Protein AF-A0A0C2SSL0-F1 (afdb_monomer_lite)

Secondary structure (DSSP, 8-state):
----THHHHHHHHS-TTSSSSSHHHHHHHHHHHHHHHHHHHHHHHHHHHHTTT-GGGGHHHHHHHHHHHHHHHHHHHHHH-SSTTTTT-HHHHHHHHHHHHHHHHHHHHHHHHHHHHHTT-S---GGGHHHHHHHHHHHHHHHHHHHHHHHHHHHHHHHHHHHHHHHHHHHHTTSS-----

Radius of gyration: 24.69 Å; chains: 1; bounding box: 68×30×84 Å

pLDDT: mean 80.3, std 15.29, range [46.56, 95.75]

Organism: Amanita muscaria (strain Koide BX008) (NCBI:txid946122)

Structure (mmCIF, N/CA/C/O backbone):
data_AF-A0A0C2SSL0-F1
#
_entry.id   AF-A0A0C2SSL0-F1
#
loop_
_atom_site.group_PDB
_atom_site.id
_atom_site.type_symbol
_atom_site.label_atom_id
_atom_site.label_alt_id
_atom_site.label_comp_id
_atom_site.label_asym_id
_atom_site.label_entity_id
_atom_site.label_seq_id
_atom_site.pdbx_PDB_ins_code
_atom_site.Cartn_x
_atom_site.Cartn_y
_atom_site.Cartn_z
_atom_site.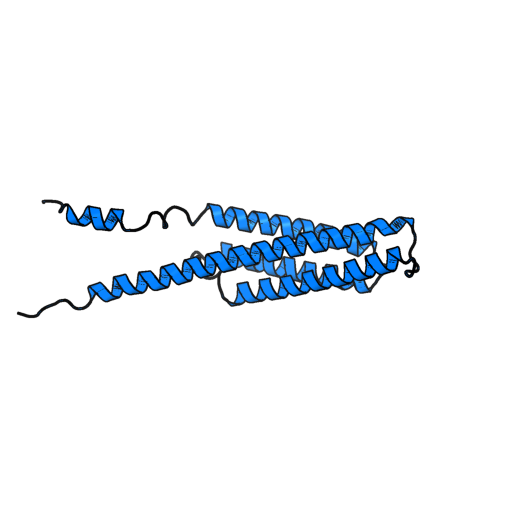occupancy
_atom_site.B_iso_or_equiv
_atom_site.auth_seq_id
_atom_site.auth_comp_id
_atom_site.auth_asym_id
_atom_site.auth_atom_id
_atom_site.pdbx_PDB_model_num
ATOM 1 N N . MET A 1 1 ? 46.898 -1.141 -36.822 1.00 50.06 1 MET A N 1
ATOM 2 C CA . MET A 1 1 ? 45.560 -1.169 -36.196 1.00 50.06 1 MET A CA 1
ATOM 3 C C . MET A 1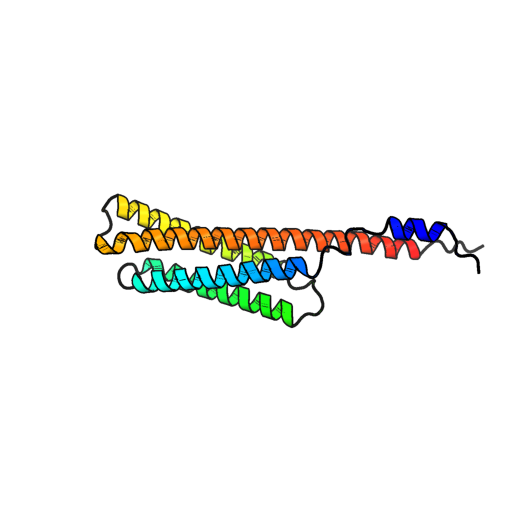 1 ? 45.305 0.221 -35.647 1.00 50.06 1 MET A C 1
ATOM 5 O O . MET A 1 1 ? 45.761 0.531 -34.556 1.00 50.06 1 MET A O 1
ATOM 9 N N . GLU A 1 2 ? 44.702 1.090 -36.454 1.00 48.72 2 GLU A N 1
ATOM 10 C CA . GLU A 1 2 ? 44.348 2.450 -36.040 1.00 48.72 2 GLU A CA 1
ATOM 11 C C . GLU A 1 2 ? 42.933 2.416 -35.466 1.00 48.72 2 GLU A C 1
ATOM 13 O O . GLU A 1 2 ? 41.970 2.129 -36.173 1.00 48.72 2 GLU A O 1
ATOM 18 N N . CYS A 1 3 ? 42.826 2.636 -34.157 1.00 47.47 3 CYS A N 1
ATOM 19 C CA . CYS A 1 3 ? 41.546 2.787 -33.478 1.00 47.47 3 CYS A CA 1
ATOM 20 C C . CYS A 1 3 ? 40.955 4.141 -33.904 1.00 47.47 3 CYS A C 1
ATOM 22 O O . CYS A 1 3 ? 41.556 5.187 -33.653 1.00 47.47 3 CYS A O 1
ATOM 24 N N . SER A 1 4 ? 39.830 4.127 -34.620 1.00 55.25 4 SER A N 1
ATOM 25 C CA . SER A 1 4 ? 39.246 5.325 -35.223 1.00 55.25 4 SER A CA 1
ATOM 26 C C . SER A 1 4 ? 38.585 6.200 -34.158 1.00 55.25 4 SER A C 1
ATOM 28 O O . SER A 1 4 ? 37.708 5.754 -33.423 1.00 55.25 4 SER A O 1
ATOM 30 N N . ALA A 1 5 ? 38.953 7.484 -34.105 1.00 57.19 5 ALA A N 1
ATOM 31 C CA . ALA A 1 5 ? 38.427 8.462 -33.144 1.00 57.19 5 ALA A CA 1
ATOM 32 C C . ALA A 1 5 ? 36.889 8.637 -33.183 1.00 57.19 5 ALA A C 1
ATOM 34 O O . ALA A 1 5 ? 36.309 9.240 -32.280 1.00 57.19 5 ALA A O 1
ATOM 35 N N . LYS A 1 6 ? 36.213 8.103 -34.209 1.00 52.41 6 LYS A N 1
ATOM 36 C CA . LYS A 1 6 ? 34.751 8.137 -34.345 1.00 52.41 6 LYS A CA 1
ATOM 37 C C . LYS A 1 6 ? 34.032 7.201 -33.369 1.00 52.41 6 LYS A C 1
ATOM 39 O O . LYS A 1 6 ? 32.919 7.525 -32.965 1.00 52.41 6 LYS A O 1
ATOM 44 N N . ASP A 1 7 ? 34.673 6.126 -32.912 1.00 51.66 7 ASP A N 1
ATOM 45 C CA . ASP A 1 7 ? 34.034 5.155 -32.011 1.00 51.66 7 ASP A CA 1
ATOM 46 C C . ASP A 1 7 ? 33.888 5.694 -30.575 1.00 51.66 7 ASP A C 1
ATOM 48 O O . ASP A 1 7 ? 32.953 5.341 -29.854 1.00 51.66 7 ASP A O 1
ATOM 52 N N . TYR A 1 8 ? 34.733 6.652 -30.178 1.00 52.00 8 TYR A N 1
ATOM 53 C CA . TYR A 1 8 ? 34.664 7.288 -28.858 1.00 52.00 8 TYR A CA 1
ATOM 54 C C . TYR A 1 8 ? 33.479 8.253 -28.707 1.00 52.00 8 TYR A C 1
ATOM 56 O O . TYR A 1 8 ? 32.957 8.421 -27.606 1.00 52.00 8 TYR A O 1
ATOM 64 N N . VAL A 1 9 ? 33.009 8.864 -29.801 1.00 54.00 9 VAL A N 1
ATOM 65 C CA . VAL A 1 9 ? 31.874 9.804 -29.756 1.00 54.00 9 VAL A CA 1
ATOM 66 C C . VAL A 1 9 ? 30.548 9.058 -29.576 1.00 54.00 9 VAL A C 1
ATOM 68 O O . VAL A 1 9 ? 29.663 9.540 -28.869 1.00 54.00 9 VAL A O 1
ATOM 71 N N . TYR A 1 10 ? 30.430 7.846 -30.125 1.00 51.38 10 TYR A N 1
ATOM 72 C CA . TYR A 1 10 ? 29.253 7.000 -29.909 1.00 51.38 10 TYR A CA 1
ATOM 73 C C . TYR A 1 10 ? 29.217 6.394 -28.501 1.00 51.38 10 TYR A C 1
ATOM 75 O O . TYR A 1 10 ? 28.134 6.300 -27.925 1.00 51.38 10 TYR A O 1
ATOM 83 N N . LEU A 1 11 ? 30.372 6.077 -27.900 1.00 49.53 11 LEU A N 1
ATOM 84 C CA . LEU A 1 11 ? 30.422 5.624 -26.504 1.00 49.53 11 LEU A CA 1
ATOM 85 C C . LEU A 1 11 ? 30.111 6.746 -25.499 1.00 49.53 11 LEU A C 1
ATOM 87 O O . LEU A 1 11 ? 29.472 6.488 -24.484 1.00 49.53 11 LEU A O 1
ATOM 91 N N . ALA A 1 12 ? 30.512 7.991 -25.778 1.00 51.25 12 ALA A N 1
ATOM 92 C CA . ALA A 1 12 ? 30.242 9.127 -24.891 1.00 51.25 12 ALA A CA 1
ATOM 93 C C . ALA A 1 12 ? 28.783 9.625 -24.960 1.00 51.25 12 ALA A C 1
ATOM 95 O O . ALA A 1 12 ? 28.268 10.169 -23.984 1.00 51.25 12 ALA A O 1
ATOM 96 N N . ALA A 1 13 ? 28.101 9.424 -26.094 1.00 53.16 13 ALA A N 1
ATOM 97 C CA . ALA A 1 13 ? 26.678 9.742 -26.249 1.00 53.16 13 ALA A CA 1
ATOM 98 C C . ALA A 1 13 ? 25.753 8.605 -25.770 1.00 53.16 13 ALA A C 1
ATOM 100 O O . ALA A 1 13 ? 24.589 8.847 -25.436 1.00 53.16 13 ALA A O 1
ATOM 101 N N . ALA A 1 14 ? 26.267 7.375 -25.680 1.00 49.72 14 ALA A N 1
ATOM 102 C CA . ALA A 1 14 ? 25.573 6.233 -25.105 1.00 49.72 14 ALA A CA 1
ATOM 103 C C . ALA A 1 14 ? 25.630 6.262 -23.564 1.00 49.72 14 ALA A C 1
ATOM 105 O O . ALA A 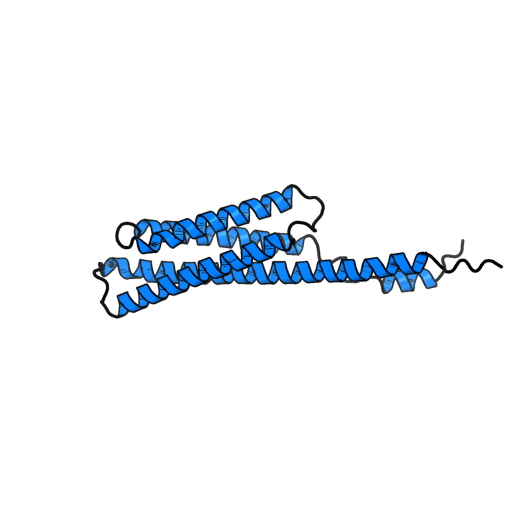1 14 ? 26.281 5.460 -22.906 1.00 49.72 14 ALA A O 1
ATOM 106 N N . THR A 1 15 ? 24.808 7.144 -22.996 1.00 49.81 15 THR A N 1
ATOM 107 C CA . THR A 1 15 ? 24.101 6.967 -21.714 1.00 49.81 15 THR A CA 1
ATOM 108 C C . THR A 1 15 ? 24.876 7.149 -20.393 1.00 49.81 15 THR A C 1
ATOM 110 O O . THR A 1 15 ? 25.377 6.188 -19.822 1.00 49.81 15 THR A O 1
ATOM 113 N N . PRO A 1 16 ? 24.762 8.325 -19.743 1.00 49.12 16 PRO A N 1
ATOM 114 C CA . PRO A 1 16 ? 24.898 8.431 -18.283 1.00 49.12 16 PRO A CA 1
ATOM 115 C C . PRO A 1 16 ? 23.734 7.768 -17.503 1.00 49.12 16 PRO A C 1
ATOM 117 O O . PRO A 1 16 ? 23.744 7.740 -16.277 1.00 49.12 16 PRO A O 1
ATOM 120 N N . TYR A 1 17 ? 22.717 7.229 -18.188 1.00 50.22 17 TYR A N 1
ATOM 121 C CA . TYR A 1 17 ? 21.495 6.683 -17.574 1.00 50.22 17 TYR A CA 1
ATOM 122 C C . TYR A 1 17 ? 21.551 5.182 -17.243 1.00 50.22 17 TYR A C 1
ATOM 124 O O . TYR A 1 17 ? 20.711 4.688 -16.491 1.00 50.22 17 TYR A O 1
ATOM 132 N N . SER A 1 18 ? 22.521 4.445 -17.787 1.00 47.53 18 SER A N 1
ATOM 133 C CA . SER A 1 18 ? 22.653 2.991 -17.606 1.00 47.53 18 SER A CA 1
ATOM 134 C C . SER A 1 18 ? 23.372 2.602 -16.307 1.00 47.53 18 SER A C 1
ATOM 136 O O . SER A 1 18 ? 23.168 1.501 -15.808 1.00 47.53 18 SER A O 1
ATOM 138 N N . LEU A 1 19 ? 24.143 3.515 -15.705 1.00 46.56 19 LEU A N 1
ATOM 139 C CA . LEU A 1 19 ? 24.912 3.255 -14.479 1.00 46.56 19 LEU A CA 1
ATOM 140 C C . LEU A 1 19 ? 24.202 3.649 -13.174 1.00 46.56 19 LEU A C 1
ATOM 142 O O . LEU A 1 19 ? 24.688 3.304 -12.100 1.00 46.56 19 LEU A O 1
ATOM 146 N N . LEU A 1 20 ? 23.059 4.342 -13.235 1.00 47.00 20 LEU A N 1
ATOM 147 C CA . LEU A 1 20 ? 22.403 4.878 -12.034 1.00 47.00 20 LEU A CA 1
ATOM 148 C C . LEU A 1 20 ? 21.171 4.090 -11.551 1.00 47.00 20 LEU A C 1
ATOM 150 O O . LEU A 1 20 ? 20.595 4.461 -10.533 1.00 47.00 20 LEU A O 1
ATOM 154 N N . SER A 1 21 ? 20.726 3.045 -12.260 1.00 53.91 21 SER A N 1
ATOM 155 C CA . SER A 1 21 ? 19.354 2.528 -12.089 1.00 53.91 21 SER A CA 1
ATOM 156 C C . SER A 1 21 ? 19.164 1.193 -11.356 1.00 53.91 21 SER A C 1
ATOM 158 O O . SER A 1 21 ? 18.029 0.904 -11.010 1.00 53.91 21 SER A O 1
ATOM 160 N N . SER A 1 22 ? 20.176 0.381 -11.031 1.00 57.28 22 SER A N 1
ATOM 161 C CA . SER A 1 22 ? 19.863 -1.005 -10.606 1.00 57.28 22 SER A CA 1
ATOM 162 C C . SER A 1 22 ? 19.847 -1.285 -9.082 1.00 57.28 22 SER A C 1
ATOM 164 O O . SER A 1 22 ? 18.819 -1.733 -8.581 1.00 57.28 22 SER A O 1
ATOM 166 N N . PRO A 1 23 ? 20.877 -0.998 -8.261 1.00 62.44 23 PRO A N 1
ATOM 167 C CA . PRO A 1 23 ? 20.882 -1.477 -6.865 1.00 62.44 23 PRO A CA 1
ATOM 168 C C . PRO A 1 23 ? 20.169 -0.558 -5.854 1.00 62.44 23 PRO A C 1
ATOM 170 O O . PRO A 1 23 ? 19.578 -1.027 -4.877 1.00 62.44 23 PRO A O 1
ATOM 173 N N . GLN A 1 24 ? 20.200 0.762 -6.065 1.00 70.50 24 GLN A N 1
ATO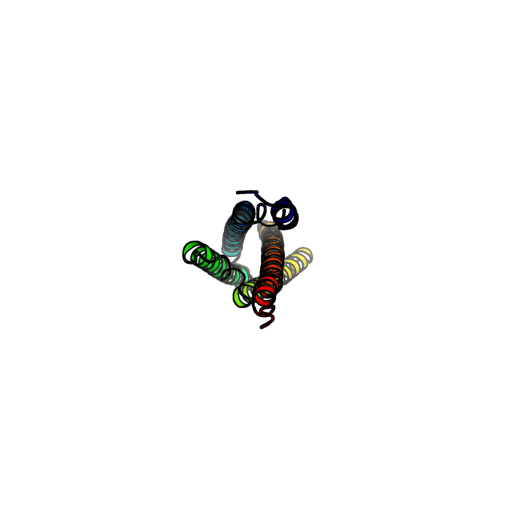M 174 C CA . GLN A 1 24 ? 19.637 1.707 -5.092 1.00 70.50 24 GLN A CA 1
ATOM 175 C C . GLN A 1 24 ? 18.107 1.664 -5.060 1.00 70.50 24 GLN A C 1
ATOM 177 O O . GLN A 1 24 ? 17.511 1.743 -3.987 1.00 70.50 24 GLN A O 1
ATOM 182 N N . MET A 1 25 ? 17.451 1.475 -6.207 1.00 69.19 25 MET A N 1
ATOM 183 C CA . MET A 1 25 ? 15.991 1.520 -6.257 1.00 69.19 25 MET A CA 1
ATOM 184 C C . MET A 1 25 ? 15.333 0.321 -5.563 1.00 69.19 25 MET A C 1
ATOM 186 O O . MET A 1 25 ? 14.360 0.495 -4.827 1.00 69.19 25 MET A O 1
ATOM 190 N N . HIS A 1 26 ? 15.910 -0.873 -5.712 1.00 76.81 26 HIS A N 1
ATOM 191 C CA . HIS A 1 26 ? 15.480 -2.064 -4.980 1.00 76.81 26 HIS A CA 1
ATOM 192 C C . HIS A 1 26 ? 15.543 -1.852 -3.464 1.00 76.81 26 HIS A C 1
ATOM 194 O O . HIS A 1 26 ? 14.615 -2.221 -2.748 1.00 76.81 26 HIS A O 1
ATOM 200 N N . SER A 1 27 ? 16.583 -1.168 -2.981 1.00 83.88 27 SER A N 1
ATOM 201 C CA . SER A 1 27 ? 16.742 -0.857 -1.557 1.00 83.88 27 SER A CA 1
ATOM 202 C C . SER A 1 27 ? 15.621 0.055 -1.034 1.00 83.88 27 SER A C 1
ATOM 204 O O . SER A 1 27 ? 15.116 -0.157 0.067 1.00 83.88 27 SER A O 1
ATOM 206 N N . HIS A 1 28 ? 15.177 1.031 -1.835 1.00 87.38 28 HIS A N 1
ATOM 207 C CA . HIS A 1 28 ? 14.067 1.916 -1.469 1.00 87.38 28 HIS A CA 1
ATOM 208 C C . HIS A 1 28 ? 12.712 1.198 -1.452 1.00 87.38 28 HIS A C 1
ATOM 210 O O . HIS A 1 28 ? 11.935 1.405 -0.522 1.00 87.38 28 HIS A O 1
ATOM 216 N N . LEU A 1 29 ? 12.432 0.339 -2.438 1.00 85.06 29 LEU A N 1
ATOM 217 C CA . LEU A 1 29 ? 11.190 -0.444 -2.467 1.00 85.06 29 LEU A CA 1
ATOM 218 C C . LEU A 1 29 ? 11.122 -1.436 -1.305 1.00 85.06 29 LEU A C 1
ATOM 220 O O . LEU A 1 29 ? 10.099 -1.512 -0.633 1.00 85.06 29 LEU A O 1
ATOM 224 N N . LEU A 1 30 ? 12.224 -2.128 -1.004 1.00 87.62 30 LEU A N 1
ATOM 225 C CA . LEU A 1 30 ? 12.304 -3.016 0.156 1.00 87.62 30 LEU A CA 1
ATOM 226 C C . LEU A 1 30 ? 12.083 -2.259 1.468 1.00 87.62 30 LEU A C 1
ATOM 228 O O . LEU A 1 30 ? 11.348 -2.734 2.331 1.00 87.62 30 LEU A O 1
ATOM 232 N N . PHE A 1 31 ? 12.663 -1.064 1.609 1.00 91.56 31 PHE A N 1
ATOM 233 C CA . PHE A 1 31 ? 12.420 -0.215 2.773 1.00 91.56 31 PHE A CA 1
ATOM 234 C C . PHE A 1 31 ? 10.938 0.167 2.906 1.00 91.56 31 PHE A C 1
ATOM 236 O O . PHE A 1 31 ? 10.371 0.029 3.990 1.00 91.56 31 PHE A O 1
ATOM 243 N N . LEU A 1 32 ? 10.294 0.588 1.811 1.00 91.50 32 LEU A N 1
ATOM 244 C CA . LEU A 1 32 ? 8.865 0.918 1.797 1.00 91.50 32 LEU A CA 1
ATOM 245 C C . LEU A 1 32 ? 7.989 -0.298 2.125 1.00 91.50 32 LEU A C 1
ATOM 247 O O . LEU A 1 32 ? 7.032 -0.164 2.882 1.00 91.50 32 LEU A O 1
ATOM 251 N N . PHE A 1 33 ? 8.340 -1.482 1.623 1.00 90.50 33 PHE A N 1
ATOM 252 C CA . PHE A 1 33 ? 7.635 -2.733 1.909 1.00 90.50 33 PHE A CA 1
ATOM 253 C C . PHE A 1 33 ? 7.755 -3.137 3.379 1.00 90.50 33 PHE A C 1
ATOM 255 O O . PHE A 1 33 ? 6.754 -3.463 4.011 1.00 90.50 33 PHE A O 1
ATOM 262 N N . CYS A 1 34 ? 8.952 -3.059 3.962 1.00 93.31 34 CYS A N 1
ATOM 263 C CA . CYS A 1 34 ? 9.146 -3.299 5.392 1.00 93.31 34 CYS A CA 1
ATOM 264 C C . CYS A 1 34 ? 8.359 -2.293 6.245 1.00 93.31 34 CYS A C 1
ATOM 266 O O . CYS A 1 34 ? 7.716 -2.671 7.228 1.00 93.31 34 CYS A O 1
ATOM 268 N N . LEU A 1 35 ? 8.375 -1.015 5.860 1.00 94.25 35 LEU A N 1
ATOM 269 C CA . LEU A 1 35 ? 7.632 0.030 6.557 1.00 94.25 35 LEU A CA 1
ATOM 270 C C . LEU A 1 35 ? 6.114 -0.212 6.480 1.00 94.25 35 LEU A C 1
ATOM 272 O O . LEU A 1 35 ? 5.445 -0.173 7.507 1.00 94.25 35 LEU A O 1
ATOM 276 N N . SER A 1 36 ? 5.591 -0.552 5.301 1.00 93.50 36 SER A N 1
ATOM 277 C CA . SER A 1 36 ? 4.183 -0.926 5.101 1.00 93.50 36 SER A CA 1
ATOM 278 C C . SER A 1 36 ? 3.795 -2.160 5.922 1.00 93.50 36 SER A C 1
ATOM 280 O O . SER A 1 36 ? 2.793 -2.150 6.630 1.00 93.50 36 SER A O 1
ATOM 282 N N . LEU A 1 37 ? 4.616 -3.216 5.935 1.00 92.12 37 LEU A N 1
ATOM 283 C CA . LEU A 1 37 ? 4.337 -4.416 6.731 1.00 92.12 37 LEU A CA 1
ATOM 284 C C . LEU A 1 37 ? 4.292 -4.119 8.236 1.00 92.12 37 LEU A C 1
ATOM 286 O O . LEU A 1 37 ? 3.410 -4.620 8.938 1.00 92.12 37 LEU A O 1
ATOM 290 N N . THR A 1 38 ? 5.213 -3.295 8.741 1.00 94.06 38 THR A N 1
ATOM 291 C CA . THR A 1 38 ? 5.228 -2.911 10.163 1.00 94.06 38 THR A CA 1
ATOM 292 C C . THR A 1 38 ? 4.019 -2.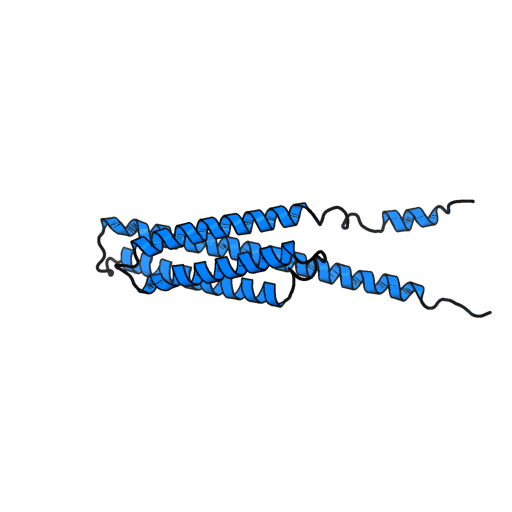056 10.541 1.00 94.06 38 THR A C 1
ATOM 294 O O . THR A 1 38 ? 3.376 -2.333 11.557 1.00 94.06 38 THR A O 1
ATOM 297 N N . LEU A 1 39 ? 3.651 -1.081 9.708 1.00 92.19 39 LEU A N 1
ATOM 298 C CA . LEU A 1 39 ? 2.471 -0.236 9.910 1.00 92.19 39 LEU A CA 1
ATOM 299 C C . LEU A 1 39 ? 1.163 -1.017 9.794 1.00 92.19 39 LEU A C 1
ATOM 301 O O . LEU A 1 39 ? 0.324 -0.917 10.688 1.00 92.19 39 LEU A O 1
ATOM 305 N N . SER A 1 40 ? 1.018 -1.855 8.768 1.00 89.12 40 SER A N 1
ATOM 306 C CA . SER A 1 40 ? -0.110 -2.778 8.619 1.00 89.12 40 SER A CA 1
ATOM 307 C C . SER A 1 40 ? -0.252 -3.692 9.839 1.00 89.12 40 SER A C 1
ATOM 309 O O . SER A 1 40 ? -1.351 -3.850 10.368 1.00 89.12 40 SER A O 1
ATOM 311 N N . THR A 1 41 ? 0.850 -4.246 10.356 1.00 92.44 41 THR A N 1
ATOM 312 C CA . THR A 1 41 ? 0.821 -5.090 11.564 1.00 92.44 41 THR A CA 1
ATOM 313 C C . THR A 1 41 ? 0.378 -4.296 12.792 1.00 92.44 41 THR A C 1
ATOM 315 O O . THR A 1 41 ? -0.484 -4.754 13.542 1.00 92.44 41 THR A O 1
ATOM 318 N N . ALA A 1 42 ? 0.907 -3.084 12.983 1.00 91.50 42 ALA A N 1
ATOM 319 C CA . ALA A 1 42 ? 0.475 -2.203 14.065 1.00 91.50 42 ALA A CA 1
ATOM 320 C C . ALA A 1 42 ? -1.024 -1.873 13.952 1.00 91.50 42 ALA A C 1
ATOM 322 O O . ALA A 1 42 ? -1.756 -1.992 14.935 1.00 91.50 42 ALA A O 1
ATOM 323 N N . ALA A 1 43 ? -1.505 -1.537 12.751 1.00 89.44 43 ALA A N 1
ATOM 324 C CA . ALA A 1 43 ? -2.915 -1.262 12.488 1.00 89.44 43 ALA A CA 1
ATOM 325 C C . ALA A 1 43 ? -3.809 -2.461 12.841 1.00 89.44 43 ALA A C 1
ATOM 327 O O . ALA A 1 43 ? -4.854 -2.275 13.464 1.00 89.44 43 ALA A O 1
ATOM 328 N N . VAL A 1 44 ? -3.380 -3.690 12.528 1.00 90.38 44 VAL A N 1
ATOM 329 C CA . VAL A 1 44 ? -4.091 -4.920 12.913 1.00 90.38 44 VAL A CA 1
ATOM 330 C C . VAL A 1 44 ? -4.141 -5.098 14.426 1.00 90.38 44 VAL A C 1
ATOM 332 O O . VAL A 1 44 ? -5.200 -5.438 14.945 1.00 90.38 44 VAL A O 1
ATOM 335 N N . VAL A 1 45 ? -3.046 -4.847 15.148 1.00 90.88 45 VAL A N 1
ATOM 336 C CA . VAL A 1 45 ? -3.027 -4.950 16.618 1.00 90.88 45 VAL A CA 1
ATOM 337 C C . VAL A 1 45 ? -4.033 -3.978 17.239 1.00 90.88 45 VAL A C 1
ATOM 339 O O . VAL A 1 45 ? -4.845 -4.381 18.071 1.00 90.88 45 VAL A O 1
ATOM 342 N N . PHE A 1 46 ? -4.052 -2.717 16.800 1.00 87.31 46 PHE A N 1
ATOM 343 C CA . PHE A 1 46 ? -5.018 -1.733 17.304 1.00 87.31 46 PHE A CA 1
ATOM 344 C C . PHE A 1 46 ? -6.460 -2.038 16.879 1.00 87.31 46 PHE A C 1
ATOM 346 O O . PHE A 1 46 ? -7.388 -1.866 17.676 1.00 87.31 46 PHE A O 1
ATOM 353 N N . ALA A 1 47 ? -6.663 -2.545 15.661 1.00 85.56 47 ALA A N 1
ATOM 354 C CA . ALA A 1 47 ? -7.967 -3.028 15.224 1.00 85.56 47 ALA A CA 1
ATOM 355 C C . ALA A 1 47 ? -8.432 -4.191 16.111 1.00 85.56 47 ALA A C 1
ATOM 357 O O . ALA A 1 47 ? -9.547 -4.161 16.614 1.00 85.56 47 ALA A O 1
ATOM 358 N N . ALA A 1 48 ? -7.568 -5.164 16.412 1.00 87.00 48 ALA A N 1
ATOM 359 C CA . ALA A 1 48 ? -7.903 -6.308 17.257 1.00 87.00 48 ALA A CA 1
ATOM 360 C C . ALA A 1 48 ? -8.350 -5.900 18.669 1.00 87.00 48 ALA A C 1
ATOM 362 O O . ALA A 1 48 ? -9.321 -6.450 19.188 1.00 87.00 48 ALA A O 1
ATOM 363 N N . LEU A 1 49 ? -7.717 -4.879 19.255 1.00 86.38 49 LEU A N 1
ATOM 364 C CA . LEU A 1 49 ? -8.121 -4.315 20.551 1.00 86.38 49 LEU A CA 1
ATOM 365 C C . LEU A 1 49 ? -9.518 -3.663 20.529 1.00 86.38 49 LEU A C 1
ATOM 367 O O . LEU A 1 49 ? -10.131 -3.485 21.582 1.00 86.38 49 LEU A O 1
ATOM 371 N N . THR A 1 50 ? -10.029 -3.316 19.345 1.00 82.00 50 THR A N 1
ATOM 372 C CA . THR A 1 50 ? -11.327 -2.647 19.133 1.00 82.00 50 THR A CA 1
ATOM 373 C C . THR A 1 50 ? -12.357 -3.516 18.410 1.00 82.00 50 THR A C 1
ATOM 375 O O . THR A 1 50 ? -13.527 -3.147 18.324 1.00 82.00 50 THR A O 1
ATOM 378 N N . LEU A 1 51 ? -11.980 -4.716 17.958 1.00 80.31 51 LEU A N 1
ATOM 379 C CA . LEU A 1 51 ? -12.880 -5.649 17.272 1.00 80.31 51 LEU A CA 1
ATOM 380 C C . LEU A 1 51 ? -14.071 -6.070 18.139 1.00 80.31 51 LEU A C 1
ATOM 382 O O . LEU A 1 51 ? -15.159 -6.300 17.616 1.00 80.31 51 LEU A O 1
ATOM 386 N N . ALA A 1 52 ? -13.882 -6.141 19.459 1.00 78.12 52 ALA A N 1
ATOM 387 C CA . ALA A 1 52 ? -14.945 -6.500 20.395 1.00 78.12 52 ALA A CA 1
ATOM 388 C C . ALA A 1 52 ? -16.068 -5.449 20.470 1.00 78.12 52 ALA A C 1
ATOM 390 O O . ALA A 1 52 ? -17.169 -5.762 20.913 1.00 78.12 52 ALA A O 1
ATOM 391 N N . THR A 1 53 ? -15.798 -4.208 20.063 1.00 79.56 53 THR A N 1
ATOM 392 C CA . THR A 1 53 ? -16.721 -3.079 20.219 1.00 79.56 53 THR A CA 1
ATOM 393 C C . THR A 1 53 ? -17.251 -2.555 18.886 1.00 79.56 53 THR A C 1
ATOM 395 O O . THR A 1 53 ? -18.403 -2.133 18.818 1.00 79.56 53 THR A O 1
ATOM 398 N N . LEU A 1 54 ? -16.447 -2.593 17.818 1.00 83.19 54 LEU A N 1
ATOM 399 C CA . LEU A 1 54 ? -16.816 -2.081 16.497 1.00 83.19 54 LEU A CA 1
ATOM 400 C C . LEU A 1 54 ? -16.516 -3.123 15.407 1.00 83.19 54 LEU A C 1
ATOM 402 O O . LEU A 1 54 ? -15.424 -3.121 14.835 1.00 83.19 54 LEU A O 1
ATOM 406 N N . PRO A 1 55 ? -17.490 -3.978 15.040 1.00 86.12 55 PRO A N 1
ATOM 407 C CA . PRO A 1 55 ? -17.277 -5.016 14.031 1.00 86.12 55 PRO A CA 1
ATOM 408 C C . PRO A 1 55 ? -16.963 -4.440 12.643 1.00 86.12 55 PRO A C 1
ATOM 410 O O . PRO A 1 55 ? -16.353 -5.113 11.821 1.00 86.12 55 PRO A O 1
ATOM 413 N N . ILE A 1 56 ? -17.310 -3.179 12.375 1.00 87.56 56 ILE A N 1
ATOM 414 C CA . ILE A 1 56 ? -16.958 -2.519 11.111 1.00 87.56 56 ILE A CA 1
ATOM 415 C C . ILE A 1 56 ? -15.437 -2.397 10.903 1.00 87.56 56 ILE A C 1
ATOM 417 O O . ILE A 1 56 ? -14.981 -2.308 9.767 1.00 87.56 56 ILE A O 1
ATOM 421 N N . LEU A 1 57 ? -14.636 -2.460 11.976 1.00 87.81 57 LEU A N 1
ATOM 422 C CA . LEU A 1 57 ? -13.173 -2.408 11.906 1.00 87.81 57 LEU A CA 1
ATOM 423 C C . LEU A 1 57 ? -12.534 -3.719 11.409 1.00 87.81 57 LEU A C 1
ATOM 425 O O . LEU A 1 57 ? -11.331 -3.737 11.157 1.00 87.81 57 LEU A O 1
ATOM 429 N N . TRP A 1 58 ? -13.318 -4.781 11.168 1.00 90.56 58 TRP A N 1
ATOM 430 C CA . TRP A 1 58 ? -12.853 -6.016 10.509 1.00 90.56 58 TRP A CA 1
ATOM 431 C C . TRP A 1 58 ? -12.286 -5.792 9.100 1.00 90.56 58 TRP A C 1
ATOM 433 O O . TRP A 1 58 ? -11.525 -6.624 8.601 1.00 90.56 58 TRP A O 1
ATOM 443 N N . ILE A 1 59 ? -12.599 -4.655 8.475 1.00 92.25 59 ILE A N 1
ATOM 444 C CA . ILE A 1 59 ? -12.011 -4.263 7.193 1.00 92.25 59 ILE A CA 1
ATOM 445 C C . ILE A 1 59 ? -10.486 -4.056 7.278 1.00 92.25 59 ILE A C 1
ATOM 447 O O . ILE A 1 59 ? -9.788 -4.330 6.304 1.00 92.25 59 ILE A O 1
ATOM 451 N N . ILE A 1 60 ? -9.954 -3.645 8.440 1.00 91.12 60 ILE A N 1
ATOM 452 C CA . ILE A 1 60 ? -8.515 -3.392 8.635 1.00 91.12 60 ILE A CA 1
ATOM 453 C C . ILE A 1 60 ? -7.708 -4.704 8.562 1.00 91.12 60 ILE A C 1
ATOM 455 O O . ILE A 1 60 ? -6.810 -4.783 7.722 1.00 91.12 60 ILE A O 1
ATOM 459 N N . PRO A 1 61 ? -8.022 -5.765 9.342 1.00 92.06 61 PRO A N 1
ATOM 460 C CA . PRO A 1 61 ? -7.377 -7.071 9.191 1.00 92.06 61 PRO A CA 1
ATOM 461 C C . PRO A 1 61 ? -7.436 -7.629 7.770 1.00 92.06 61 PRO A C 1
ATOM 463 O O . PRO A 1 61 ? -6.435 -8.140 7.271 1.00 92.06 61 PRO A O 1
ATOM 466 N N . ALA A 1 62 ? -8.586 -7.513 7.099 1.00 93.50 62 ALA A N 1
ATOM 467 C CA . ALA A 1 62 ? -8.746 -8.014 5.736 1.00 93.50 62 ALA A CA 1
ATOM 468 C C . ALA A 1 62 ? -7.809 -7.295 4.749 1.00 93.50 62 ALA A C 1
ATOM 470 O O . ALA A 1 62 ? -7.119 -7.944 3.960 1.00 93.50 62 ALA A O 1
ATOM 471 N N . ALA A 1 63 ? -7.728 -5.964 4.825 1.00 94.00 63 ALA A N 1
ATOM 472 C CA . ALA A 1 63 ? -6.815 -5.186 3.994 1.00 94.00 63 ALA A CA 1
ATOM 473 C C . ALA A 1 63 ? -5.343 -5.446 4.325 1.00 94.00 63 ALA A C 1
ATOM 475 O O . ALA A 1 63 ? -4.518 -5.519 3.413 1.00 94.00 63 ALA A O 1
ATOM 476 N N . ALA A 1 64 ? -5.005 -5.655 5.597 1.00 91.75 64 ALA A N 1
ATOM 477 C CA . ALA A 1 64 ? -3.653 -6.028 5.994 1.00 91.75 64 ALA A CA 1
ATOM 478 C C . ALA A 1 64 ? -3.242 -7.389 5.407 1.00 91.75 64 ALA A C 1
ATOM 480 O O . ALA A 1 64 ? -2.142 -7.510 4.879 1.00 91.75 64 ALA A O 1
ATOM 481 N N . ILE A 1 65 ? -4.132 -8.391 5.402 1.00 94.31 65 ILE A N 1
ATOM 482 C CA . ILE A 1 65 ? -3.865 -9.697 4.769 1.00 94.31 65 ILE A CA 1
ATOM 483 C C . ILE A 1 65 ? -3.603 -9.535 3.267 1.00 94.31 65 ILE A C 1
ATOM 485 O O . ILE A 1 65 ? -2.633 -10.091 2.752 1.00 94.31 65 ILE A O 1
ATOM 489 N N . LEU A 1 66 ? -4.422 -8.742 2.567 1.00 94.38 66 LEU A N 1
ATOM 490 C CA . LEU A 1 66 ? -4.209 -8.440 1.145 1.00 94.38 66 LEU A CA 1
ATOM 491 C C . LEU A 1 66 ? -2.873 -7.728 0.908 1.00 94.38 66 LEU A C 1
ATOM 493 O O . LEU A 1 66 ? -2.152 -8.054 -0.034 1.00 94.38 66 LEU A O 1
ATOM 497 N N . THR A 1 67 ? -2.524 -6.795 1.792 1.00 94.00 67 THR A N 1
ATOM 498 C CA . THR A 1 67 ? -1.259 -6.056 1.750 1.00 94.00 67 THR A CA 1
ATOM 499 C C . THR A 1 67 ? -0.080 -7.007 1.921 1.00 94.00 67 THR A C 1
ATOM 501 O O . THR A 1 67 ? 0.842 -6.982 1.109 1.00 94.00 67 THR A O 1
ATOM 504 N N . VAL A 1 68 ? -0.118 -7.901 2.910 1.00 92.94 68 VAL A N 1
ATOM 505 C CA . VAL A 1 68 ? 0.920 -8.920 3.124 1.00 92.94 68 VAL A CA 1
ATOM 506 C C . VAL A 1 68 ? 1.036 -9.843 1.913 1.00 92.94 68 VAL A C 1
ATOM 508 O O . VAL A 1 68 ? 2.141 -10.058 1.424 1.00 92.94 68 VAL A O 1
ATOM 511 N N . ALA A 1 69 ? -0.083 -10.348 1.387 1.00 93.81 69 ALA A N 1
ATOM 512 C CA . ALA A 1 69 ? -0.083 -11.228 0.220 1.00 93.81 69 ALA A CA 1
ATOM 513 C C . ALA A 1 69 ? 0.556 -10.556 -1.005 1.00 93.81 69 ALA A C 1
ATOM 515 O O . ALA A 1 69 ? 1.382 -11.167 -1.683 1.00 93.81 69 ALA A O 1
ATOM 516 N N . HIS A 1 70 ? 0.230 -9.283 -1.250 1.00 92.12 70 HIS A N 1
ATOM 517 C CA . HIS A 1 70 ? 0.850 -8.488 -2.308 1.00 92.12 70 HIS A CA 1
ATOM 518 C C . HIS A 1 70 ? 2.365 -8.336 -2.103 1.00 92.12 70 HIS A C 1
ATOM 520 O O . HIS A 1 70 ? 3.137 -8.598 -3.023 1.00 92.12 70 HIS A O 1
ATOM 526 N N . HIS A 1 71 ? 2.803 -7.957 -0.901 1.00 90.81 71 HIS A N 1
ATOM 527 C CA . HIS A 1 71 ? 4.224 -7.775 -0.598 1.00 90.81 71 HIS A CA 1
ATOM 528 C C . HIS A 1 71 ? 5.019 -9.077 -0.721 1.00 90.81 71 HIS A C 1
ATOM 530 O O . HIS A 1 71 ? 6.098 -9.082 -1.308 1.00 90.81 71 HIS A O 1
ATOM 536 N N . VAL A 1 72 ? 4.478 -10.193 -0.226 1.00 90.44 72 VAL A N 1
ATOM 537 C CA . VAL A 1 72 ? 5.095 -11.519 -0.375 1.00 90.44 72 VAL A CA 1
ATOM 538 C C . VAL A 1 72 ? 5.205 -11.890 -1.850 1.00 90.44 72 VAL A C 1
ATOM 540 O O . VAL A 1 72 ? 6.272 -12.314 -2.283 1.00 90.44 72 VAL A O 1
ATOM 543 N N . LEU A 1 73 ? 4.149 -11.679 -2.641 1.00 89.56 73 LEU A N 1
ATOM 544 C CA . LEU A 1 73 ? 4.187 -11.939 -4.080 1.00 89.56 73 LEU A CA 1
ATOM 545 C C . LEU A 1 73 ? 5.254 -11.083 -4.777 1.00 89.56 73 LEU A C 1
ATOM 547 O O . LEU A 1 73 ? 6.029 -11.609 -5.570 1.00 89.56 73 LEU A O 1
ATOM 551 N N . ALA A 1 74 ? 5.339 -9.792 -4.449 1.00 87.38 74 ALA A N 1
ATOM 552 C CA . ALA A 1 74 ? 6.350 -8.894 -5.000 1.00 87.38 74 ALA A CA 1
ATOM 553 C C . ALA A 1 74 ? 7.778 -9.347 -4.645 1.00 87.38 74 ALA A C 1
ATOM 555 O O . ALA A 1 74 ? 8.643 -9.374 -5.517 1.00 87.38 74 ALA A O 1
ATOM 556 N N . LEU A 1 75 ? 8.019 -9.765 -3.398 1.00 86.88 75 LEU A N 1
ATOM 557 C CA . LEU A 1 75 ? 9.315 -10.294 -2.956 1.00 86.88 75 LEU A CA 1
ATOM 558 C C . LEU A 1 75 ? 9.673 -11.620 -3.636 1.00 86.88 75 LEU A C 1
ATOM 560 O O . LEU A 1 75 ? 10.828 -11.826 -4.001 1.00 86.88 75 LEU A O 1
ATOM 564 N N . VAL A 1 76 ? 8.698 -12.510 -3.839 1.00 86.94 76 VAL A N 1
ATOM 565 C CA . VAL A 1 76 ? 8.909 -13.767 -4.571 1.00 86.94 76 VAL A CA 1
ATOM 566 C C . VAL A 1 76 ? 9.279 -13.479 -6.023 1.00 86.94 76 VAL A C 1
ATOM 568 O O . VAL A 1 76 ? 10.243 -14.053 -6.520 1.00 86.94 76 VAL A O 1
ATOM 571 N N . ILE A 1 77 ? 8.577 -12.557 -6.692 1.00 84.38 77 ILE A N 1
ATOM 572 C CA . ILE A 1 77 ? 8.912 -12.163 -8.070 1.00 84.38 77 ILE A CA 1
ATOM 573 C C . ILE A 1 77 ? 10.313 -11.540 -8.119 1.00 84.38 77 ILE A C 1
ATOM 575 O O . ILE A 1 77 ? 11.084 -11.879 -9.010 1.00 84.38 77 ILE A O 1
ATOM 579 N N . LEU A 1 78 ? 10.670 -10.700 -7.138 1.00 81.56 78 LEU A N 1
ATOM 580 C CA . LEU A 1 78 ? 12.007 -10.107 -7.030 1.00 81.56 78 LEU A CA 1
ATOM 581 C C . LEU A 1 78 ? 13.116 -11.159 -6.911 1.00 81.56 78 LEU A C 1
ATOM 583 O O . LEU A 1 78 ? 14.212 -10.958 -7.419 1.00 81.56 78 LEU A O 1
ATOM 587 N N . HIS A 1 79 ? 12.852 -12.255 -6.199 1.00 82.06 79 HIS A N 1
ATOM 588 C CA . HIS A 1 79 ? 13.857 -13.279 -5.928 1.00 82.06 79 HIS A CA 1
ATOM 589 C C . HIS A 1 79 ? 13.943 -14.350 -7.023 1.00 82.06 79 HIS A C 1
ATOM 591 O O . HIS A 1 79 ? 15.020 -14.887 -7.271 1.00 82.06 79 HIS A O 1
ATOM 597 N N . CYS A 1 80 ? 12.818 -14.696 -7.654 1.00 79.19 80 CYS A N 1
ATOM 598 C CA . CYS A 1 80 ? 12.750 -15.776 -8.637 1.00 79.19 80 CYS A CA 1
ATOM 599 C C . CYS A 1 80 ? 13.144 -15.353 -10.055 1.00 79.19 80 CYS A C 1
ATOM 601 O O . CYS A 1 80 ? 13.532 -16.218 -10.838 1.00 79.19 80 CYS A O 1
ATOM 603 N N . ASP A 1 81 ? 13.020 -14.073 -10.405 1.00 66.31 81 ASP A N 1
ATOM 604 C CA . ASP A 1 81 ? 13.304 -13.600 -11.757 1.00 66.31 81 ASP A CA 1
ATOM 605 C C . ASP A 1 81 ? 14.633 -12.848 -11.807 1.00 66.31 81 ASP A C 1
ATOM 607 O O . ASP A 1 81 ? 14.792 -11.806 -11.178 1.00 66.31 81 ASP A O 1
ATOM 611 N N . SER A 1 82 ? 15.591 -13.359 -12.587 1.00 57.69 82 SER A N 1
ATOM 612 C CA . SER A 1 82 ? 16.800 -12.596 -12.921 1.00 57.69 82 SER A CA 1
ATOM 613 C C . SER A 1 82 ? 16.520 -11.505 -13.958 1.00 57.69 82 SER A C 1
ATOM 615 O O . SER A 1 82 ? 17.398 -10.694 -14.244 1.00 57.69 82 SER A O 1
ATOM 617 N N . GLU A 1 83 ? 15.328 -11.504 -14.568 1.00 62.12 83 GLU A N 1
ATOM 618 C CA . GLU A 1 83 ? 14.888 -10.456 -15.479 1.00 62.12 83 GLU A CA 1
ATOM 619 C C . GLU A 1 83 ? 14.021 -9.427 -14.740 1.00 62.12 83 GLU A C 1
ATOM 621 O O . GLU A 1 83 ? 12.835 -9.646 -14.485 1.00 62.12 83 GLU A O 1
ATOM 626 N N . ASP A 1 84 ? 14.596 -8.247 -14.480 1.00 60.97 84 ASP A N 1
ATOM 627 C CA . ASP A 1 84 ? 13.981 -7.094 -13.790 1.00 60.97 84 ASP A CA 1
ATOM 628 C C . ASP A 1 84 ? 12.580 -6.681 -14.311 1.00 60.97 84 ASP A C 1
ATOM 630 O O . ASP A 1 84 ? 11.864 -5.904 -13.679 1.00 60.97 84 ASP A O 1
ATOM 634 N N . LYS A 1 85 ? 12.150 -7.168 -15.481 1.00 62.75 85 LYS A N 1
ATOM 635 C CA . LYS A 1 85 ? 10.963 -6.693 -16.208 1.00 62.75 85 LYS A CA 1
ATOM 636 C C . LYS A 1 85 ? 9.627 -7.126 -15.596 1.00 62.75 85 LYS A C 1
ATOM 638 O O . LYS A 1 85 ? 8.622 -6.441 -15.794 1.00 62.75 85 LYS A O 1
ATOM 643 N N . ARG A 1 86 ? 9.568 -8.246 -14.868 1.00 63.16 86 ARG A N 1
ATOM 644 C CA . ARG A 1 86 ? 8.283 -8.835 -14.432 1.00 63.16 86 ARG A CA 1
ATOM 645 C C . ARG A 1 86 ? 7.650 -8.172 -13.213 1.00 63.16 86 ARG A C 1
ATOM 647 O O . ARG A 1 86 ? 6.421 -8.105 -13.142 1.00 63.16 86 ARG A O 1
ATOM 654 N N . LEU A 1 87 ? 8.454 -7.617 -12.309 1.00 63.62 87 LEU A N 1
ATOM 655 C CA . LEU A 1 87 ? 7.970 -6.832 -11.164 1.00 63.62 87 LEU A CA 1
ATOM 656 C C . LEU A 1 87 ? 7.156 -5.606 -11.588 1.00 63.62 87 LEU A C 1
ATOM 658 O O . LEU A 1 87 ? 6.177 -5.246 -10.933 1.00 63.62 87 LEU A O 1
ATOM 662 N N . PHE A 1 88 ? 7.522 -5.014 -12.725 1.00 70.31 88 PHE A N 1
ATOM 663 C CA . PHE A 1 88 ? 6.888 -3.825 -13.298 1.00 70.31 88 PHE A CA 1
ATOM 664 C C . PHE A 1 88 ? 5.802 -4.166 -14.330 1.00 70.31 88 PHE A C 1
ATOM 666 O O . PHE A 1 88 ? 5.470 -3.356 -15.200 1.00 70.31 88 PHE A O 1
ATOM 673 N N . SER A 1 89 ? 5.230 -5.370 -14.238 1.00 80.19 89 SER A N 1
ATOM 674 C CA . SER A 1 89 ? 4.096 -5.778 -15.064 1.00 80.19 89 SER A CA 1
ATOM 675 C C . SER A 1 89 ? 2.855 -4.930 -14.774 1.00 80.19 89 SER A C 1
ATOM 677 O O . SER A 1 89 ? 2.601 -4.521 -13.640 1.00 80.19 89 SER A O 1
ATOM 679 N N . THR A 1 90 ? 2.022 -4.739 -15.800 1.00 83.19 90 THR A N 1
ATOM 680 C CA . THR A 1 90 ? 0.721 -4.055 -15.698 1.00 83.19 90 THR A CA 1
ATOM 681 C C . THR A 1 90 ? -0.151 -4.652 -14.590 1.00 83.19 90 THR A C 1
ATOM 683 O O . THR A 1 90 ? -0.861 -3.922 -13.908 1.00 83.19 90 THR A O 1
ATOM 686 N N . THR A 1 91 ? -0.078 -5.970 -14.372 1.00 85.75 91 THR A N 1
ATOM 687 C CA . THR A 1 91 ? -0.848 -6.651 -13.322 1.00 85.75 91 THR A CA 1
ATOM 688 C C . THR A 1 91 ? -0.434 -6.196 -11.924 1.00 85.75 91 THR A C 1
ATOM 690 O O . THR A 1 91 ? -1.300 -5.933 -11.097 1.00 85.75 91 THR A O 1
ATOM 693 N N . SER A 1 92 ? 0.874 -6.064 -11.676 1.00 86.44 92 SER A N 1
ATOM 694 C CA . SER A 1 92 ? 1.416 -5.589 -10.397 1.00 86.44 92 SER A CA 1
ATOM 695 C C . SER A 1 92 ? 0.915 -4.174 -10.107 1.00 86.44 92 SER A C 1
ATOM 697 O O . SER A 1 92 ? 0.308 -3.932 -9.069 1.00 86.44 92 SER A O 1
ATOM 699 N N . GLU A 1 93 ? 1.029 -3.271 -11.088 1.00 87.81 93 GLU A N 1
ATOM 700 C CA . GLU A 1 93 ? 0.543 -1.890 -10.981 1.00 87.81 93 GLU A CA 1
ATOM 701 C C . GLU A 1 93 ? -0.958 -1.812 -10.656 1.00 87.81 93 GLU A C 1
ATOM 703 O O . GLU A 1 93 ? -1.353 -1.083 -9.747 1.00 87.81 93 GLU A O 1
ATOM 708 N N . VAL A 1 94 ? -1.795 -2.595 -11.348 1.00 90.88 94 VAL A N 1
ATOM 709 C CA . VAL A 1 94 ? -3.243 -2.640 -11.084 1.00 90.88 94 VAL A CA 1
ATOM 710 C C . VAL A 1 94 ? -3.532 -3.116 -9.659 1.00 90.88 94 VAL A C 1
ATOM 712 O O . VAL A 1 94 ? -4.397 -2.540 -8.999 1.00 90.88 94 VAL A O 1
ATOM 715 N N . ILE A 1 95 ? -2.802 -4.117 -9.156 1.00 91.62 95 ILE A N 1
ATOM 716 C CA . ILE A 1 95 ? -2.974 -4.604 -7.781 1.00 91.62 95 ILE A CA 1
ATOM 717 C C . ILE A 1 95 ? -2.639 -3.501 -6.769 1.00 91.62 95 ILE A C 1
ATOM 719 O O . ILE A 1 95 ? -3.435 -3.278 -5.856 1.00 91.62 95 ILE A O 1
ATOM 723 N N . VAL A 1 96 ? -1.527 -2.770 -6.936 1.00 90.25 96 VAL A N 1
ATOM 724 C CA . VAL A 1 96 ? -1.169 -1.682 -6.000 1.00 90.25 96 VAL A CA 1
ATOM 725 C C . VAL A 1 96 ? -2.205 -0.553 -6.031 1.00 90.25 96 VAL A C 1
ATOM 727 O O . VAL A 1 96 ? -2.568 -0.012 -4.984 1.00 90.25 96 VAL A O 1
ATOM 730 N N . ILE A 1 97 ? -2.752 -0.233 -7.208 1.00 91.94 97 ILE A N 1
ATOM 731 C CA . ILE A 1 97 ? -3.828 0.760 -7.352 1.00 91.94 97 ILE A CA 1
ATOM 732 C C . ILE A 1 97 ? -5.082 0.317 -6.590 1.00 91.94 97 ILE A C 1
ATOM 734 O O . ILE A 1 97 ? -5.629 1.091 -5.804 1.00 91.94 97 ILE A O 1
ATOM 738 N N . VAL A 1 98 ? -5.525 -0.930 -6.776 1.00 95.25 98 VAL A N 1
ATOM 739 C CA . VAL A 1 98 ? -6.679 -1.484 -6.048 1.00 95.25 98 VAL A CA 1
ATOM 740 C C . VAL A 1 98 ? -6.430 -1.448 -4.541 1.00 95.25 98 VAL A C 1
ATOM 742 O O . VAL A 1 98 ? -7.297 -1.008 -3.787 1.00 95.25 98 VAL A O 1
ATOM 745 N N . LEU A 1 99 ? -5.233 -1.835 -4.100 1.00 93.06 99 LEU A N 1
ATOM 746 C CA . LEU A 1 99 ? -4.855 -1.810 -2.690 1.00 93.06 99 LEU A CA 1
ATOM 747 C C . LEU A 1 99 ? -4.874 -0.385 -2.113 1.00 93.06 99 LEU A C 1
ATOM 749 O O . LEU A 1 99 ? -5.336 -0.180 -0.992 1.00 93.06 99 LEU A O 1
ATOM 753 N N . THR A 1 100 ? -4.461 0.610 -2.902 1.00 93.25 100 THR A N 1
ATOM 754 C CA . THR A 1 100 ? -4.542 2.031 -2.531 1.00 93.25 100 THR A CA 1
ATOM 755 C C . THR A 1 100 ? -5.991 2.463 -2.305 1.00 93.25 100 THR A C 1
ATOM 757 O O . THR A 1 100 ? -6.287 3.110 -1.303 1.00 93.25 100 THR A O 1
ATOM 760 N N . PHE A 1 101 ? -6.918 2.075 -3.189 1.00 95.75 101 PHE A N 1
ATOM 761 C CA . PHE A 1 101 ? -8.344 2.373 -3.009 1.00 95.75 101 PHE A CA 1
ATOM 762 C C . PHE A 1 101 ? -8.937 1.688 -1.775 1.00 95.75 101 PHE A C 1
ATOM 764 O O . PHE A 1 101 ? -9.740 2.298 -1.066 1.00 95.75 101 PHE A O 1
ATOM 771 N N . VAL A 1 102 ? -8.523 0.450 -1.486 1.00 95.38 102 VAL A N 1
ATOM 772 C CA . VAL A 1 102 ? -8.935 -0.265 -0.271 1.00 95.38 102 VAL A CA 1
ATOM 773 C C . VAL A 1 102 ? -8.497 0.509 0.973 1.00 95.38 102 VAL A C 1
ATOM 775 O O . VAL A 1 102 ? -9.341 0.846 1.803 1.00 95.38 102 VAL A O 1
ATOM 778 N N . TRP A 1 103 ? -7.221 0.878 1.082 1.00 94.25 103 TRP A N 1
ATOM 779 C CA . TRP A 1 103 ? -6.732 1.652 2.228 1.00 94.25 103 TRP A CA 1
ATOM 780 C C . TRP A 1 103 ? -7.358 3.046 2.327 1.00 94.25 103 TRP A C 1
ATOM 782 O O . TRP A 1 103 ? -7.740 3.468 3.418 1.00 94.25 103 TRP A O 1
ATOM 792 N N . LEU A 1 104 ? -7.598 3.717 1.198 1.00 95.06 104 LEU A N 1
ATOM 793 C CA . LEU A 1 104 ? -8.309 4.996 1.175 1.00 95.06 104 LEU A CA 1
ATOM 794 C C . LEU A 1 104 ? -9.742 4.868 1.717 1.00 95.06 104 LEU A C 1
ATOM 796 O O . LEU A 1 104 ? -10.204 5.734 2.463 1.00 95.06 104 LEU A O 1
ATOM 800 N N . SER A 1 105 ? -10.443 3.778 1.391 1.00 95.50 105 SER A N 1
ATOM 801 C CA . SER A 1 105 ? -11.780 3.517 1.936 1.00 95.50 105 SER A CA 1
ATOM 802 C C . SER A 1 105 ? -11.750 3.308 3.456 1.00 95.50 105 SER A C 1
ATOM 804 O O . SER A 1 105 ? -12.600 3.845 4.167 1.00 95.50 105 SER A O 1
ATOM 806 N N . ILE A 1 106 ? -10.722 2.626 3.973 1.00 94.00 106 ILE A N 1
ATOM 807 C CA . ILE A 1 106 ? -10.500 2.422 5.413 1.00 94.00 106 ILE A CA 1
ATOM 808 C C . ILE A 1 106 ? -10.227 3.748 6.119 1.00 94.00 106 ILE A C 1
ATOM 810 O O . ILE A 1 106 ? -10.761 3.982 7.206 1.00 94.00 106 ILE A O 1
ATOM 814 N N . VAL A 1 107 ? -9.443 4.637 5.503 1.00 94.44 107 VAL A N 1
ATOM 815 C CA . VAL A 1 107 ? -9.237 6.001 6.009 1.00 94.44 107 VAL A CA 1
ATOM 816 C C . VAL A 1 107 ? -10.569 6.738 6.089 1.00 94.44 107 VAL A C 1
ATOM 818 O O . VAL A 1 107 ? -10.882 7.300 7.135 1.00 94.44 107 VAL A O 1
ATOM 821 N N . GLY A 1 108 ? -11.392 6.674 5.038 1.00 94.12 108 GLY A N 1
ATOM 822 C CA . GLY A 1 108 ? -12.727 7.278 5.031 1.00 94.12 108 GLY A CA 1
ATOM 823 C C . GLY A 1 108 ? -13.616 6.774 6.173 1.00 94.12 108 GLY A C 1
ATOM 824 O O . GLY A 1 108 ? -14.206 7.578 6.896 1.00 94.12 108 GLY A O 1
ATOM 825 N N . VAL A 1 109 ? -13.656 5.455 6.393 1.00 92.75 109 VAL A N 1
ATOM 826 C CA . VAL A 1 109 ? -14.399 4.840 7.508 1.00 92.75 109 VAL A CA 1
ATOM 827 C C . VAL A 1 109 ? -13.841 5.292 8.858 1.00 92.75 109 VAL A C 1
ATOM 829 O O . VAL A 1 109 ? -14.606 5.684 9.736 1.00 92.75 109 VAL A O 1
ATOM 832 N N . SER A 1 110 ? -12.519 5.294 9.025 1.00 91.19 110 SER A N 1
ATOM 833 C CA . SER A 1 110 ? -11.863 5.680 10.281 1.00 91.19 110 SER A CA 1
ATOM 834 C C . SER A 1 110 ? -12.100 7.153 10.622 1.00 91.19 110 SER A C 1
ATOM 836 O O . SER A 1 110 ? -12.403 7.480 11.767 1.00 91.19 110 SER A O 1
ATOM 838 N N . VAL A 1 111 ? -12.045 8.044 9.626 1.00 91.75 111 VAL A N 1
ATOM 839 C CA . VAL A 1 111 ? -12.369 9.469 9.785 1.00 91.75 111 VAL A CA 1
ATOM 840 C C . VAL A 1 111 ? -13.846 9.652 10.126 1.00 91.75 111 VAL A C 1
ATOM 842 O O . VAL A 1 111 ? -14.163 10.401 11.048 1.00 91.75 111 VAL A O 1
ATOM 845 N N . ALA A 1 112 ? -14.756 8.947 9.450 1.00 93.12 112 ALA A N 1
ATOM 846 C CA . ALA A 1 112 ? -16.183 9.010 9.762 1.00 93.12 112 ALA A CA 1
ATOM 847 C C . ALA A 1 112 ? -16.471 8.561 11.205 1.00 93.12 112 ALA A C 1
ATOM 849 O O . ALA A 1 112 ? -17.226 9.224 11.917 1.00 93.12 112 ALA A O 1
ATOM 850 N N . LEU A 1 113 ? -15.827 7.484 11.667 1.00 90.25 113 LEU A N 1
ATOM 851 C CA . LEU A 1 113 ? -15.930 7.020 13.052 1.00 90.25 113 LEU A CA 1
ATOM 852 C C . LEU A 1 113 ? -15.344 8.032 14.043 1.00 90.25 113 LEU A C 1
ATOM 854 O O . LEU A 1 113 ? -15.975 8.302 15.061 1.00 90.25 113 LEU A O 1
ATOM 858 N N . ALA A 1 114 ? -14.195 8.638 13.737 1.00 88.56 114 ALA A N 1
ATOM 859 C CA . ALA A 1 114 ? -13.599 9.680 14.573 1.00 88.56 114 ALA A CA 1
ATOM 860 C C . ALA A 1 114 ? -14.498 10.929 14.679 1.00 88.56 114 ALA A C 1
ATOM 862 O O . ALA A 1 114 ? -14.627 11.516 15.752 1.00 88.56 114 ALA A O 1
ATOM 863 N N . VAL A 1 115 ? -15.173 11.315 13.590 1.00 91.19 115 VAL A N 1
ATOM 864 C CA . VAL A 1 115 ? -16.160 12.409 13.591 1.00 91.19 115 VAL A CA 1
ATOM 865 C C . VAL A 1 115 ? -17.407 12.031 14.395 1.00 91.19 115 VAL A C 1
ATOM 867 O O . VAL A 1 115 ? -17.917 12.839 15.165 1.00 91.19 115 VAL A O 1
ATOM 870 N N . LEU A 1 116 ? -17.912 10.803 14.266 1.00 91.31 116 LEU A N 1
ATOM 871 C CA . LEU A 1 116 ? -19.052 10.346 15.069 1.00 91.31 116 LEU A CA 1
ATOM 872 C C . LEU A 1 116 ? -18.714 10.267 16.566 1.00 91.31 116 LEU A C 1
ATOM 874 O O . LEU A 1 116 ? -19.568 10.590 17.399 1.00 91.31 116 LEU A O 1
ATOM 878 N N . ASP A 1 117 ? -17.482 9.884 16.908 1.00 89.19 117 ASP A N 1
ATOM 879 C CA . ASP A 1 117 ? -16.982 9.892 18.285 1.00 89.19 117 ASP A CA 1
ATOM 880 C C . ASP A 1 117 ? -16.877 11.319 18.842 1.00 89.19 117 ASP A C 1
ATOM 882 O O . ASP A 1 117 ? -17.336 11.580 19.957 1.00 89.19 117 ASP A O 1
ATOM 886 N N . SER A 1 118 ? -16.365 12.272 18.053 1.00 89.12 118 SER A N 1
ATOM 887 C CA . SER A 1 118 ? -16.251 13.676 18.480 1.00 89.12 118 SER A CA 1
ATOM 888 C C . SER A 1 118 ? -17.614 14.333 18.728 1.00 89.12 118 SER A C 1
ATOM 890 O O . SER A 1 118 ? -17.747 15.179 19.612 1.00 89.12 118 SER A O 1
ATOM 892 N N . LEU A 1 119 ? -18.654 13.876 18.025 1.00 93.19 119 LEU A N 1
ATOM 893 C CA . LEU A 1 119 ? -20.046 14.274 18.244 1.00 93.19 119 LEU A CA 1
ATOM 894 C C . LEU A 1 119 ? -20.728 13.538 19.415 1.00 93.19 119 LEU A C 1
ATOM 896 O O . LEU A 1 119 ? -21.926 13.730 19.627 1.00 93.19 119 LEU A O 1
ATOM 900 N N . ASN A 1 120 ? -20.006 12.694 20.166 1.00 89.94 120 ASN A N 1
ATOM 901 C CA . ASN A 1 120 ? -20.536 11.831 21.231 1.00 89.94 120 ASN A CA 1
ATOM 902 C C . ASN A 1 120 ? -21.713 10.943 20.775 1.00 89.94 120 ASN A C 1
ATOM 904 O O . ASN A 1 120 ? -22.594 10.623 21.573 1.00 89.94 120 ASN A O 1
ATOM 908 N N . ARG A 1 121 ? -21.760 10.556 19.492 1.00 90.25 121 ARG A N 1
ATOM 909 C CA . ARG A 1 121 ? -22.840 9.713 18.943 1.00 90.25 121 ARG A CA 1
ATOM 910 C C . ARG A 1 121 ? -22.561 8.218 19.051 1.00 90.25 121 ARG A C 1
ATOM 912 O O . ARG A 1 121 ? -23.472 7.421 18.848 1.00 90.25 121 ARG A O 1
ATOM 919 N N . LEU A 1 122 ? -21.322 7.835 19.351 1.00 85.62 122 LEU A N 1
ATOM 920 C CA . LEU A 1 122 ? -20.951 6.441 19.561 1.00 85.62 122 LEU A CA 1
ATOM 921 C C . LEU A 1 122 ? -21.122 6.064 21.042 1.00 85.62 122 LEU A C 1
ATOM 923 O O . LEU A 1 122 ? -20.667 6.815 21.908 1.00 85.62 122 LEU A O 1
ATOM 927 N N . PRO A 1 123 ? -21.737 4.906 21.353 1.00 82.75 123 PRO A N 1
ATOM 928 C CA . PRO A 1 123 ? -21.874 4.394 22.716 1.00 82.75 123 PRO A CA 1
ATOM 929 C C . PRO A 1 123 ? -20.544 3.782 23.186 1.00 82.75 123 PRO A C 1
ATOM 931 O O . PRO A 1 123 ? -20.462 2.593 23.488 1.00 82.75 123 PRO A O 1
ATOM 934 N N . TYR A 1 124 ? -19.473 4.577 23.155 1.00 75.12 124 TYR A N 1
ATOM 935 C CA . TYR A 1 124 ? -18.112 4.124 23.408 1.00 75.12 124 TYR A CA 1
ATOM 936 C C . TYR A 1 124 ? -17.591 4.615 24.751 1.00 75.12 124 TYR A C 1
ATOM 938 O O . TYR A 1 124 ? -17.889 5.729 25.188 1.00 75.12 124 TYR A O 1
ATOM 946 N N . ASP A 1 125 ? -16.769 3.779 25.376 1.00 82.38 125 ASP A N 1
ATOM 947 C CA . ASP A 1 125 ? -16.061 4.144 26.591 1.00 82.38 125 ASP A CA 1
ATOM 948 C C . ASP A 1 125 ? -15.042 5.251 26.288 1.00 82.38 125 ASP A C 1
ATOM 950 O O . ASP A 1 125 ? -14.225 5.134 25.365 1.00 82.38 125 ASP A O 1
ATOM 954 N N . LYS A 1 126 ? -15.100 6.345 27.052 1.00 82.81 126 LYS A N 1
ATOM 955 C CA . LYS A 1 126 ? -14.289 7.547 26.802 1.00 82.81 126 LYS A CA 1
ATOM 956 C C . LYS A 1 126 ? -12.794 7.237 26.870 1.00 82.81 126 LYS A C 1
ATOM 958 O O . LYS A 1 126 ? -12.018 7.823 26.114 1.00 82.81 126 LYS A O 1
ATOM 963 N N . ASP A 1 127 ? -12.416 6.260 27.687 1.00 84.81 127 ASP A N 1
ATOM 964 C CA . ASP A 1 127 ? -11.026 5.863 27.923 1.00 84.81 127 ASP A CA 1
ATOM 965 C C . ASP A 1 127 ? -10.373 5.196 26.702 1.00 84.81 127 ASP A C 1
ATOM 967 O O . ASP A 1 127 ? -9.148 5.120 26.599 1.00 84.81 127 ASP A O 1
ATOM 971 N N . LYS A 1 128 ? -11.175 4.745 25.730 1.00 83.31 128 LYS A N 1
ATOM 972 C CA . LYS A 1 128 ? -10.701 4.036 24.533 1.00 83.31 128 LYS A CA 1
ATOM 973 C C . LYS A 1 128 ? -10.793 4.866 23.245 1.00 83.31 128 LYS A C 1
ATOM 975 O O . LYS A 1 128 ? -10.465 4.354 22.175 1.00 83.31 128 LYS A O 1
ATOM 980 N N . ARG A 1 129 ? -11.195 6.142 23.320 1.00 84.94 129 ARG A N 1
ATOM 981 C CA . ARG A 1 129 ? -11.330 7.042 22.151 1.00 84.94 129 ARG A CA 1
ATOM 982 C C . ARG A 1 129 ? -10.047 7.215 21.352 1.00 84.94 129 ARG A C 1
ATOM 984 O O . ARG A 1 129 ? -10.070 7.282 20.125 1.00 84.94 129 ARG A O 1
ATOM 991 N N . TRP A 1 130 ? -8.917 7.248 22.053 1.00 87.56 130 TRP A N 1
ATOM 992 C CA . TRP A 1 130 ? -7.607 7.417 21.434 1.00 87.56 130 TRP A CA 1
ATOM 993 C C . TRP A 1 130 ? -7.292 6.300 20.428 1.00 87.56 130 TRP A C 1
ATOM 995 O O . TRP A 1 130 ? -6.575 6.553 19.464 1.00 87.56 130 TRP A O 1
ATOM 1005 N N . ILE A 1 131 ? -7.865 5.098 20.586 1.00 86.94 131 ILE A N 1
ATOM 1006 C CA . ILE A 1 131 ? -7.596 3.971 19.686 1.00 86.94 131 ILE A CA 1
ATOM 1007 C C . ILE A 1 131 ? -8.158 4.240 18.284 1.00 86.94 131 ILE A C 1
ATOM 1009 O O . ILE A 1 131 ? -7.485 3.953 17.297 1.00 86.94 131 ILE A O 1
ATOM 1013 N N . THR A 1 132 ? -9.342 4.856 18.182 1.00 83.88 132 THR A N 1
ATOM 1014 C CA . THR A 1 132 ? -9.951 5.248 16.897 1.00 83.88 132 THR A CA 1
ATOM 1015 C C . THR A 1 132 ? -9.122 6.319 16.186 1.00 83.88 132 THR A C 1
ATOM 1017 O O . THR A 1 132 ? -8.982 6.304 14.966 1.00 83.88 132 THR A O 1
ATOM 1020 N N . VAL A 1 133 ? -8.532 7.248 16.945 1.00 89.00 133 VAL A N 1
ATOM 1021 C CA . VAL A 1 133 ? -7.638 8.273 16.386 1.00 89.00 133 VAL A CA 1
ATOM 1022 C C . VAL A 1 133 ? -6.343 7.634 15.886 1.00 89.00 133 VAL A C 1
ATOM 1024 O O . VAL A 1 133 ? -5.913 7.906 14.767 1.00 89.00 133 VAL A O 1
ATOM 1027 N N . VAL A 1 134 ? -5.741 6.745 16.681 1.00 90.31 134 VAL A N 1
ATOM 1028 C CA . VAL A 1 134 ? -4.514 6.033 16.302 1.00 90.31 134 VAL A CA 1
ATOM 1029 C C . VAL A 1 134 ? -4.739 5.162 15.066 1.00 90.31 134 VAL A C 1
ATOM 1031 O O . VAL A 1 134 ? -3.917 5.199 14.152 1.00 90.31 134 VAL A O 1
ATOM 1034 N N . SER A 1 135 ? -5.858 4.439 14.971 1.00 86.88 135 SER A N 1
ATOM 1035 C CA . SER A 1 135 ? -6.163 3.624 13.788 1.00 86.88 135 SER A CA 1
ATOM 1036 C C . SER A 1 135 ? -6.368 4.472 12.528 1.00 86.88 135 SER A C 1
ATOM 1038 O O . SER A 1 135 ? -5.895 4.087 11.455 1.00 86.88 135 SER A O 1
ATOM 1040 N N . ALA A 1 136 ? -6.986 5.653 12.647 1.00 89.19 136 ALA A N 1
ATOM 1041 C CA . ALA A 1 136 ? -7.130 6.598 11.540 1.00 89.19 136 ALA A CA 1
ATOM 1042 C C . ALA A 1 136 ? -5.772 7.134 11.055 1.00 89.19 136 ALA A C 1
ATOM 1044 O O . ALA A 1 136 ? -5.523 7.188 9.846 1.00 89.19 136 ALA A O 1
ATOM 1045 N N . VAL A 1 137 ? -4.874 7.483 11.983 1.00 92.75 137 VAL A N 1
ATOM 1046 C CA . VAL A 1 137 ? -3.514 7.945 11.658 1.00 92.75 137 VAL A CA 1
ATOM 1047 C C . VAL A 1 137 ? -2.713 6.837 10.977 1.00 92.75 137 VAL A C 1
ATOM 1049 O O . VAL A 1 137 ? -2.132 7.074 9.920 1.00 92.75 137 VAL A O 1
ATOM 1052 N N . LEU A 1 138 ? -2.728 5.619 11.527 1.00 91.75 138 LEU A N 1
ATOM 1053 C CA . LEU A 1 138 ? -2.022 4.472 10.948 1.00 91.75 138 LEU A CA 1
ATOM 1054 C C . LEU A 1 138 ? -2.534 4.139 9.544 1.00 91.75 138 LEU A C 1
ATOM 1056 O O . LEU A 1 138 ? -1.734 3.986 8.628 1.00 91.75 138 LEU A O 1
ATOM 1060 N N . SER A 1 139 ? -3.854 4.117 9.347 1.00 90.19 139 SER A N 1
ATOM 1061 C CA . SER A 1 139 ? -4.453 3.863 8.028 1.00 90.19 139 SER A CA 1
ATOM 1062 C C . SER A 1 139 ? -4.081 4.946 7.010 1.00 90.19 139 SER A C 1
ATOM 1064 O O . SER A 1 139 ? -3.875 4.658 5.831 1.00 90.19 139 SER A O 1
ATOM 1066 N N . SER A 1 140 ? -3.959 6.199 7.460 1.00 92.81 140 SER A N 1
ATOM 1067 C CA . SER A 1 140 ? -3.539 7.317 6.607 1.00 92.81 140 SER A CA 1
ATOM 1068 C C . SER A 1 140 ? -2.076 7.182 6.190 1.00 92.81 140 SER A C 1
ATOM 1070 O O . SER A 1 140 ? -1.763 7.328 5.010 1.00 92.81 140 SER A O 1
ATOM 1072 N N . LEU A 1 141 ? -1.187 6.854 7.134 1.00 95.56 141 LEU A N 1
ATOM 1073 C CA . LEU A 1 141 ? 0.229 6.601 6.850 1.00 95.56 141 LEU A CA 1
ATOM 1074 C C . LEU A 1 141 ? 0.408 5.429 5.882 1.00 95.56 141 LEU A C 1
ATOM 1076 O O . LEU A 1 141 ? 1.176 5.540 4.928 1.00 95.56 141 LEU A O 1
ATOM 1080 N N . GLU A 1 142 ? -0.347 4.351 6.075 1.00 93.38 142 GLU A N 1
ATOM 1081 C CA . GLU A 1 142 ? -0.309 3.186 5.193 1.00 93.38 142 GLU A CA 1
ATOM 1082 C C . GLU A 1 142 ? -0.765 3.535 3.771 1.00 93.38 142 GLU A C 1
ATOM 1084 O O . GLU A 1 142 ? -0.089 3.212 2.793 1.00 93.38 142 GLU A O 1
ATOM 1089 N N . THR A 1 143 ? -1.857 4.299 3.647 1.00 93.56 143 THR A N 1
ATOM 1090 C CA . THR A 1 143 ? -2.342 4.798 2.348 1.00 93.56 143 THR A CA 1
ATOM 1091 C C . THR A 1 143 ? -1.270 5.625 1.640 1.00 93.56 143 THR A C 1
ATOM 1093 O O . THR A 1 143 ? -1.043 5.456 0.442 1.00 93.56 143 THR A O 1
ATOM 1096 N N . ILE A 1 144 ? -0.579 6.500 2.378 1.00 95.31 144 ILE A N 1
ATOM 1097 C CA . ILE A 1 144 ? 0.501 7.335 1.845 1.00 95.31 144 ILE A CA 1
ATOM 1098 C C . ILE A 1 144 ? 1.656 6.461 1.335 1.00 95.31 144 ILE A C 1
ATOM 1100 O O . ILE A 1 144 ? 2.131 6.673 0.220 1.00 95.31 144 ILE A O 1
ATOM 1104 N N . ILE A 1 145 ? 2.089 5.457 2.100 1.00 94.00 145 ILE A N 1
ATOM 1105 C CA . ILE A 1 145 ? 3.204 4.573 1.718 1.00 94.00 145 ILE A CA 1
ATOM 1106 C C . ILE A 1 145 ? 2.873 3.740 0.480 1.00 94.00 145 ILE A C 1
ATOM 1108 O O . ILE A 1 145 ? 3.708 3.619 -0.422 1.00 94.00 145 ILE A O 1
ATOM 1112 N N . ILE A 1 146 ? 1.659 3.195 0.394 1.00 92.50 146 ILE A N 1
ATOM 1113 C CA . ILE A 1 146 ? 1.225 2.406 -0.766 1.00 92.50 146 ILE A CA 1
ATOM 1114 C C . ILE A 1 146 ? 1.079 3.310 -1.999 1.00 92.50 146 ILE A C 1
ATOM 1116 O O . ILE A 1 146 ? 1.503 2.934 -3.097 1.00 92.50 146 ILE A O 1
ATOM 1120 N N . ALA A 1 147 ? 0.581 4.539 -1.830 1.00 91.69 147 ALA A N 1
ATOM 1121 C CA . ALA A 1 147 ? 0.524 5.524 -2.908 1.00 91.69 147 ALA A CA 1
ATOM 1122 C C . ALA A 1 147 ? 1.927 5.907 -3.412 1.00 91.69 147 ALA A C 1
ATOM 1124 O O . ALA A 1 147 ? 2.160 5.936 -4.624 1.00 91.69 147 ALA A O 1
ATOM 1125 N N . PHE A 1 148 ? 2.889 6.132 -2.508 1.00 92.69 148 PHE A N 1
ATOM 1126 C CA . PHE A 1 148 ? 4.287 6.364 -2.886 1.00 92.69 148 PHE A CA 1
ATOM 1127 C C . PHE A 1 148 ? 4.871 5.162 -3.627 1.00 92.69 148 PHE A C 1
ATOM 1129 O O . PHE A 1 148 ? 5.443 5.338 -4.703 1.00 92.69 148 PHE A O 1
ATOM 1136 N N . SER A 1 149 ? 4.673 3.948 -3.113 1.00 89.50 149 SER A N 1
ATOM 1137 C CA . SER A 1 149 ? 5.108 2.710 -3.774 1.00 89.50 149 SER A CA 1
ATOM 1138 C C . SER A 1 149 ? 4.543 2.600 -5.193 1.00 89.50 149 SER A C 1
ATOM 1140 O O . SER A 1 149 ? 5.287 2.317 -6.130 1.00 89.50 149 SER A O 1
ATOM 1142 N N . THR A 1 150 ? 3.261 2.931 -5.384 1.00 89.50 150 THR A N 1
ATOM 1143 C CA . THR A 1 150 ? 2.613 2.970 -6.707 1.00 89.50 150 THR A CA 1
ATOM 1144 C C . THR A 1 150 ? 3.299 3.967 -7.638 1.00 89.50 150 THR A C 1
ATOM 1146 O O . THR A 1 150 ? 3.607 3.638 -8.782 1.00 89.50 150 THR A O 1
ATOM 1149 N N . ALA A 1 151 ? 3.582 5.181 -7.155 1.00 90.25 151 ALA A N 1
ATOM 1150 C CA . ALA A 1 151 ? 4.257 6.206 -7.945 1.00 90.25 151 ALA A CA 1
ATOM 1151 C C . ALA A 1 151 ? 5.673 5.774 -8.364 1.00 90.25 151 ALA A C 1
ATOM 1153 O O . ALA A 1 151 ? 6.068 6.007 -9.509 1.00 90.25 151 ALA A O 1
ATOM 1154 N N . PHE A 1 152 ? 6.417 5.107 -7.473 1.00 88.56 152 PHE A N 1
ATOM 1155 C CA . PHE A 1 152 ? 7.736 4.547 -7.782 1.00 88.56 152 PHE A CA 1
ATOM 1156 C C . PHE A 1 152 ? 7.655 3.432 -8.830 1.00 88.56 152 PHE A C 1
ATOM 1158 O O . PHE A 1 152 ? 8.354 3.505 -9.840 1.00 88.56 152 PHE A O 1
ATOM 1165 N N . VAL A 1 153 ? 6.759 2.457 -8.649 1.00 86.00 153 VAL A N 1
ATOM 1166 C CA . VAL A 1 153 ? 6.542 1.360 -9.611 1.00 86.00 153 VAL A CA 1
ATOM 1167 C C . VAL A 1 153 ? 6.144 1.908 -10.983 1.00 86.00 153 VAL A C 1
ATOM 1169 O O . VAL A 1 153 ? 6.694 1.495 -12.003 1.00 86.00 153 VAL A O 1
ATOM 1172 N N . HIS A 1 154 ? 5.242 2.890 -11.023 1.00 87.62 154 HIS A N 1
ATOM 1173 C CA . HIS A 1 154 ? 4.798 3.521 -12.264 1.00 87.62 154 HIS A CA 1
ATOM 1174 C C . HIS A 1 154 ? 5.926 4.288 -12.971 1.00 87.62 154 HIS A C 1
ATOM 1176 O O . HIS A 1 154 ? 6.070 4.214 -14.197 1.00 87.62 154 HIS A O 1
ATOM 1182 N N . LYS A 1 155 ? 6.739 5.032 -12.208 1.00 88.81 155 LYS A N 1
ATOM 1183 C CA . LYS A 1 155 ? 7.904 5.751 -12.737 1.00 88.81 155 LYS A CA 1
ATOM 1184 C C . LYS A 1 155 ? 8.901 4.779 -13.364 1.00 88.81 155 LYS A C 1
ATOM 1186 O O . LYS A 1 155 ? 9.364 5.035 -14.478 1.00 88.81 155 LYS A O 1
ATOM 1191 N N . GLU A 1 156 ? 9.180 3.664 -12.697 1.00 84.25 156 GLU A N 1
ATOM 1192 C CA . GLU A 1 156 ? 10.139 2.689 -13.207 1.00 84.25 156 GLU A CA 1
ATOM 1193 C C . GLU A 1 156 ? 9.614 1.940 -14.424 1.00 84.25 156 GLU A C 1
ATOM 1195 O O . GLU A 1 156 ? 10.315 1.817 -15.428 1.00 84.25 156 GLU A O 1
ATOM 1200 N N . ARG A 1 157 ? 8.338 1.546 -14.408 1.00 85.62 157 ARG A N 1
ATOM 1201 C CA . ARG A 1 157 ? 7.690 0.955 -15.580 1.00 85.62 157 ARG A CA 1
ATOM 1202 C C . ARG A 1 157 ? 7.825 1.862 -16.803 1.00 85.62 157 ARG A C 1
ATOM 1204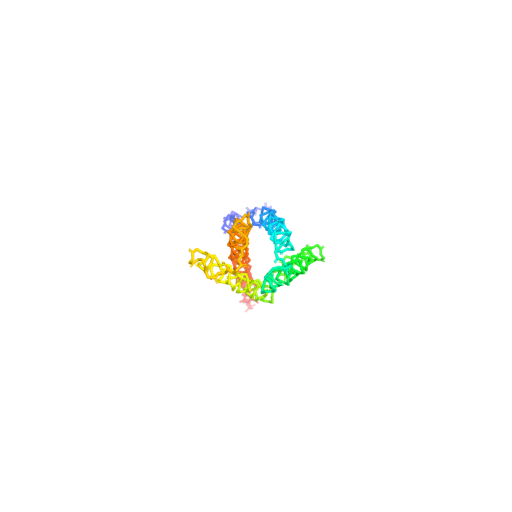 O O . ARG A 1 157 ? 8.183 1.395 -17.883 1.00 85.62 157 ARG A O 1
ATOM 1211 N N . LYS A 1 158 ? 7.584 3.168 -16.644 1.00 87.50 158 LYS A N 1
ATOM 1212 C CA . LYS A 1 158 ? 7.803 4.146 -17.721 1.00 87.50 158 LYS A CA 1
ATOM 1213 C C . LYS A 1 158 ? 9.259 4.167 -18.175 1.00 87.50 158 LYS A C 1
ATOM 1215 O O . LYS A 1 158 ? 9.493 4.153 -19.379 1.00 87.50 158 LYS A O 1
ATOM 1220 N N . SER A 1 159 ? 10.215 4.177 -17.247 1.00 86.12 159 SER A N 1
ATOM 1221 C CA . SER A 1 159 ? 11.653 4.127 -17.554 1.00 86.12 159 SER A CA 1
ATOM 1222 C C . SER A 1 159 ? 12.013 2.907 -18.415 1.00 86.12 159 SER A C 1
ATOM 1224 O O . SER A 1 159 ? 12.640 3.057 -19.466 1.00 86.12 159 SER A O 1
ATOM 1226 N N . ILE A 1 160 ? 11.522 1.720 -18.042 1.00 84.25 160 ILE A N 1
ATOM 1227 C CA . ILE A 1 160 ? 11.731 0.467 -18.783 1.00 84.25 160 ILE A CA 1
ATOM 1228 C C . ILE A 1 160 ? 11.116 0.552 -20.185 1.00 84.25 160 ILE A C 1
ATOM 1230 O O . ILE A 1 160 ? 11.809 0.297 -21.167 1.00 84.25 160 ILE A O 1
ATOM 1234 N N . LEU A 1 161 ? 9.856 0.986 -20.301 1.00 86.12 161 LEU A N 1
ATOM 1235 C CA . LEU A 1 161 ? 9.181 1.133 -21.598 1.00 86.12 161 LEU A CA 1
ATOM 1236 C C . LEU A 1 161 ? 9.891 2.139 -22.514 1.00 86.12 161 LEU A C 1
ATOM 1238 O O . LEU A 1 161 ? 9.975 1.932 -23.726 1.00 86.12 161 LEU A O 1
ATOM 1242 N N . TYR A 1 162 ? 10.414 3.235 -21.953 1.00 86.00 162 TYR A N 1
ATOM 1243 C CA . TYR A 1 162 ? 11.223 4.183 -22.714 1.00 86.00 162 TYR A CA 1
ATOM 1244 C C . TYR A 1 162 ? 12.519 3.537 -23.201 1.00 86.00 162 TYR A C 1
ATOM 1246 O O . TYR A 1 162 ? 12.857 3.710 -24.371 1.00 86.00 162 TYR A O 1
ATOM 1254 N N . ARG A 1 163 ? 13.217 2.774 -22.352 1.00 83.44 163 ARG A N 1
ATOM 1255 C CA . ARG A 1 163 ? 14.444 2.060 -22.733 1.00 83.44 163 ARG A CA 1
ATOM 1256 C C . ARG A 1 163 ? 14.186 1.071 -23.873 1.00 83.44 163 ARG A C 1
ATOM 1258 O O . ARG A 1 163 ? 14.849 1.159 -24.902 1.00 83.44 163 ARG A O 1
ATOM 1265 N N . GLU A 1 164 ? 13.156 0.234 -23.752 1.00 84.00 164 GLU A N 1
ATOM 1266 C CA . GLU A 1 164 ? 12.773 -0.743 -24.786 1.00 84.00 164 GLU A CA 1
ATOM 1267 C C . GLU A 1 164 ? 12.406 -0.071 -26.119 1.00 84.00 164 GLU A C 1
ATOM 1269 O O . GLU A 1 164 ? 12.803 -0.528 -27.194 1.00 84.00 164 GLU A O 1
ATOM 1274 N N . LYS A 1 165 ? 11.705 1.070 -26.068 1.00 86.06 165 LYS A N 1
ATOM 1275 C CA . LYS A 1 165 ? 11.361 1.854 -27.264 1.00 86.06 165 LYS A CA 1
ATOM 1276 C C . LYS A 1 165 ? 12.599 2.360 -28.016 1.00 86.06 165 LYS A C 1
ATOM 1278 O O . LYS A 1 165 ? 12.544 2.499 -29.241 1.00 86.06 165 LYS A O 1
ATOM 1283 N N . TRP A 1 166 ? 13.684 2.676 -27.309 1.00 79.88 166 TRP A N 1
ATOM 1284 C CA . TRP A 1 166 ? 14.921 3.179 -27.914 1.00 79.88 166 TRP A CA 1
ATOM 1285 C C . TRP A 1 166 ? 15.875 2.061 -28.353 1.00 79.88 166 TRP A C 1
ATOM 1287 O O . TRP A 1 166 ? 16.498 2.205 -29.404 1.00 79.88 166 TRP A O 1
ATOM 1297 N N . GLU A 1 167 ? 15.917 0.928 -27.646 1.00 76.06 167 GLU A N 1
ATOM 1298 C CA . GLU A 1 167 ? 16.668 -0.276 -28.055 1.00 76.06 167 GLU A CA 1
ATOM 1299 C C . GLU A 1 167 ? 16.172 -0.844 -29.395 1.00 76.06 167 GLU A C 1
ATOM 1301 O O . GLU A 1 167 ? 16.955 -1.309 -30.223 1.00 76.06 167 GLU A O 1
ATOM 1306 N N . TRP A 1 168 ? 14.870 -0.752 -29.675 1.00 61.78 168 TRP A N 1
ATOM 1307 C CA . TRP A 1 168 ? 14.332 -1.217 -30.956 1.00 61.78 168 TRP A CA 1
ATOM 1308 C C . TRP A 1 168 ? 14.895 -0.447 -32.164 1.00 61.78 168 TRP A C 1
ATOM 1310 O O . TRP A 1 168 ? 15.064 -1.011 -33.248 1.00 61.78 168 TRP A O 1
ATOM 1320 N N . LYS A 1 169 ? 15.247 0.834 -31.988 1.00 61.66 169 LYS A N 1
ATOM 1321 C CA . LYS A 1 169 ? 15.760 1.668 -33.083 1.00 61.66 169 LYS A CA 1
ATOM 1322 C C . LYS A 1 169 ? 17.209 1.360 -33.447 1.00 61.66 169 LYS A C 1
ATOM 1324 O O . LYS A 1 169 ? 17.543 1.465 -34.623 1.00 61.66 169 LYS A O 1
ATOM 1329 N N . THR A 1 170 ? 18.045 0.951 -32.492 1.00 60.28 170 THR A N 1
ATOM 1330 C CA . THR A 1 170 ? 19.454 0.622 -32.767 1.00 60.28 170 THR A CA 1
ATOM 1331 C C . THR A 1 170 ? 19.583 -0.642 -33.616 1.00 60.28 170 THR A C 1
ATOM 1333 O O . THR A 1 170 ? 20.420 -0.690 -34.518 1.00 60.28 170 THR A O 1
ATOM 1336 N N . ASN A 1 171 ? 18.692 -1.617 -33.410 1.00 57.09 171 ASN A N 1
ATOM 1337 C CA . ASN A 1 171 ? 18.697 -2.875 -34.162 1.00 57.09 171 ASN A CA 1
ATOM 1338 C C . ASN A 1 171 ? 18.142 -2.726 -35.590 1.00 57.09 171 ASN A C 1
ATOM 1340 O O . ASN A 1 171 ? 18.559 -3.454 -36.487 1.00 57.09 171 ASN A O 1
ATOM 1344 N N . MET A 1 172 ? 17.248 -1.761 -35.847 1.00 56.88 172 MET A N 1
ATOM 1345 C CA . MET A 1 172 ? 16.744 -1.515 -37.207 1.00 56.88 172 MET A CA 1
ATOM 1346 C C . MET A 1 172 ? 17.768 -0.821 -38.114 1.00 56.88 172 MET A C 1
ATOM 1348 O O . MET A 1 172 ? 17.851 -1.148 -39.299 1.00 56.88 172 MET A O 1
ATOM 1352 N N . THR A 1 173 ? 18.605 0.071 -37.574 1.00 54.16 173 THR A N 1
ATOM 1353 C CA . THR A 1 173 ? 19.647 0.771 -38.349 1.00 54.16 173 THR A CA 1
ATOM 1354 C C . THR A 1 173 ? 20.779 -0.124 -38.859 1.00 54.16 173 THR A C 1
ATOM 1356 O O . THR A 1 173 ? 21.512 0.297 -39.750 1.00 54.16 173 THR A O 1
ATOM 1359 N N . GLN A 1 174 ? 20.917 -1.352 -38.352 1.00 54.16 174 GLN A N 1
ATOM 1360 C CA . GLN A 1 174 ? 21.979 -2.272 -38.774 1.00 54.16 174 GLN A CA 1
ATOM 1361 C C . GLN A 1 174 ? 21.622 -3.126 -40.006 1.00 54.16 174 GLN A C 1
ATOM 1363 O O . GLN A 1 174 ? 22.508 -3.773 -40.557 1.00 54.16 174 GLN A O 1
ATOM 1368 N N . SER A 1 175 ? 20.360 -3.142 -40.460 1.00 56.31 175 SER A N 1
ATOM 1369 C CA . SER A 1 175 ? 19.899 -4.181 -41.399 1.00 56.31 175 SER A CA 1
ATOM 1370 C C . SER A 1 175 ? 19.881 -3.840 -42.896 1.00 56.31 175 SER A C 1
ATOM 1372 O O . SER A 1 175 ? 19.803 -4.780 -43.678 1.00 56.31 175 SER A O 1
ATOM 1374 N N . GLN A 1 176 ? 19.987 -2.587 -43.364 1.00 53.69 176 GLN A N 1
ATOM 1375 C CA . GLN A 1 176 ? 19.842 -2.311 -44.814 1.00 53.69 176 GLN A CA 1
ATOM 1376 C C . GLN A 1 176 ? 20.638 -1.107 -45.344 1.00 53.69 176 GLN A C 1
ATOM 1378 O O . GLN A 1 176 ? 20.076 -0.170 -45.900 1.00 53.69 176 GLN A O 1
ATOM 1383 N N . TRP A 1 177 ? 21.967 -1.167 -45.258 1.00 54.53 177 TRP A N 1
ATOM 1384 C CA . TRP A 1 177 ? 22.834 -0.396 -46.165 1.00 54.53 177 TRP A CA 1
ATOM 1385 C C . TRP A 1 177 ? 23.873 -1.296 -46.847 1.00 54.53 177 TRP A C 1
ATOM 1387 O O . TRP A 1 177 ? 25.018 -0.902 -47.034 1.00 54.53 177 TRP A O 1
ATOM 1397 N N . SER A 1 178 ? 23.503 -2.520 -47.236 1.00 57.25 178 SER A N 1
ATOM 1398 C CA . SER A 1 178 ? 24.277 -3.240 -48.251 1.00 57.25 178 SER A CA 1
ATOM 1399 C C . SER A 1 178 ? 23.843 -2.725 -49.622 1.00 57.25 178 SER A C 1
ATOM 1401 O O . SER A 1 178 ? 22.923 -3.258 -50.242 1.00 57.25 178 SER A O 1
ATOM 1403 N N . VAL A 1 179 ? 24.466 -1.638 -50.073 1.00 59.12 179 VAL A N 1
ATOM 1404 C CA . VAL A 1 179 ? 24.406 -1.245 -51.482 1.00 59.12 179 VAL A CA 1
ATOM 1405 C C . VAL A 1 179 ? 25.165 -2.321 -52.255 1.00 59.12 179 VAL A C 1
ATOM 1407 O O . VAL A 1 179 ? 26.386 -2.407 -52.158 1.00 59.12 179 VAL A O 1
ATOM 1410 N N . SER A 1 180 ? 24.445 -3.192 -52.957 1.00 57.91 180 SER A N 1
ATOM 1411 C CA . SER A 1 180 ? 25.040 -4.091 -53.943 1.00 57.91 180 SER A CA 1
ATOM 1412 C C . SER A 1 180 ? 25.494 -3.254 -55.143 1.00 57.91 180 SER A C 1
ATOM 1414 O O . SER A 1 180 ? 24.646 -2.710 -55.854 1.00 57.91 180 SER A O 1
ATOM 1416 N N . LEU A 1 181 ? 26.811 -3.119 -55.308 1.00 50.50 181 LEU A N 1
ATOM 1417 C CA . LEU A 1 181 ? 27.487 -2.581 -56.494 1.00 50.50 181 LEU A CA 1
ATOM 1418 C C . LEU A 1 181 ? 27.963 -3.734 -57.376 1.00 50.50 181 LEU A C 1
ATOM 1420 O O . LEU A 1 181 ? 28.465 -4.726 -56.799 1.00 50.50 181 LEU A O 1
#

Foldseek 3Di:
DDDDPVVVVVVVVPDPPPPPPPDVLVVVLVVLLVVLLVLLVVLVVLLVVCCVPDVVSVLSVVLSVLSVVLSVVLVCCVPVDPDPQPSLDPVNLVSLVVSLVSLVVQLVVLVVVLVCVVVVNGPDDPVSSVSSVVSNVSSVVSSVSSVVSSVSSVVVSVVVVVVVVVVVVVVVVVPDPPPDD

Sequence (181 aa):
MECSAKDYVYLAAATPYSLLSSPQMHSHLLFLFCLSLTLSTAAVVFAALTLATLPILWIIPAAAILTVAHHVLALVILHCDSEDKRLFSTTSEVIVIVLTFVWLSIVGVSVALAVLDSLNRLPYDKDKRWITVVSAVLSSLETIIIAFSTAFVHKERKSILYREKWEWKTNMTQSQWSVSL